Protein AF-A0A945C8P6-F1 (afdb_monomer_lite)

pLDDT: mean 88.47, std 10.08, range [57.41, 98.5]

Sequence (154 aa):
MFLTAHTSAALLIATKITNPFLGLVLGILSHFILDFIPHGEDGAIANKAKTHKSMLMSMFYLALVDILIASIFLFIFFWQYQPDHYLIFFVTVFGSWLPDLAWGSVEMFKLKTFNWVVILHHKIHDLLDITYSIKYGLILQAAFIALMLFLIWN

Foldseek 3Di:
DQLLLLLLVLQLVLLVDDDLVVLLVVSLVSLLVCLLPAQAPCPPLVVPDPDPVSSLVVVVVVNVVSVVVSVVVVVVCCVPVVDPDVSSSVSNSCSNCVLVVLLSCCSVVVPPVSVVSVVSSVCSNCVVVDHDHNVVSVVVSVVSSVVSVVSSVD

Radius of gyration: 15.73 Å; chains: 1; bounding box: 35×35×42 Å

Secondary structure (DSSP, 8-state):
--HHHHHHHHHHHHTT---HHHHHHHHHHHHHHHHTS--S-HHHHHTT-SSHHHHHHHHHHHHHHHHHHHHHHHHHHHHHH--S-HHHHHHHHHHHHHHHHHHHHHHHHT-GGGHHHHHHHHHHHTTS-----HHHHHHHHHHHHHHHHHHHH-

Structure (mmCIF, N/CA/C/O backbone):
data_AF-A0A945C8P6-F1
#
_entry.id   AF-A0A945C8P6-F1
#
loop_
_atom_site.group_PDB
_atom_site.id
_atom_site.type_symbol
_atom_site.label_atom_id
_atom_site.label_alt_id
_atom_site.label_comp_id
_atom_site.label_asym_id
_atom_site.label_entity_id
_atom_site.label_seq_id
_atom_site.pdbx_PDB_ins_code
_atom_site.Cartn_x
_atom_site.Cartn_y
_atom_site.Cartn_z
_atom_site.occupancy
_atom_site.B_iso_or_equiv
_atom_site.auth_seq_id
_atom_site.auth_comp_id
_atom_site.auth_asym_id
_atom_site.auth_atom_id
_atom_site.pdbx_PDB_model_num
ATOM 1 N N . MET A 1 1 ? -1.392 1.207 -8.216 1.00 61.00 1 MET A N 1
ATOM 2 C CA . MET A 1 1 ? -1.407 2.574 -7.635 1.00 61.00 1 MET A CA 1
ATOM 3 C C . MET A 1 1 ? -0.255 2.657 -6.636 1.00 61.00 1 MET A C 1
ATOM 5 O O . MET A 1 1 ? 0.340 1.638 -6.331 1.00 61.00 1 MET A O 1
ATOM 9 N N . PHE A 1 2 ? 0.075 3.832 -6.083 1.00 83.75 2 PHE A N 1
ATOM 10 C CA . PHE A 1 2 ? 1.058 3.894 -4.991 1.00 83.75 2 PHE A CA 1
ATOM 11 C C . PHE A 1 2 ? 0.545 3.193 -3.718 1.00 83.75 2 PHE A C 1
ATOM 13 O O . PHE A 1 2 ? -0.629 3.321 -3.342 1.00 83.75 2 PHE A O 1
ATOM 20 N N . LEU A 1 3 ? 1.448 2.523 -3.003 1.00 91.06 3 LEU A N 1
ATOM 21 C CA . LEU A 1 3 ? 1.259 1.833 -1.723 1.00 91.06 3 LEU A CA 1
ATOM 22 C C . LEU A 1 3 ? 0.557 2.705 -0.692 1.00 91.06 3 LEU A C 1
ATOM 24 O O . LEU A 1 3 ? -0.257 2.206 0.084 1.00 91.06 3 LEU A O 1
ATOM 28 N N . THR A 1 4 ? 0.820 4.011 -0.675 1.00 93.81 4 THR A N 1
ATOM 29 C CA . THR A 1 4 ? 0.161 4.930 0.263 1.00 93.81 4 THR A CA 1
ATOM 30 C C . THR A 1 4 ? -1.368 4.956 0.067 1.00 93.81 4 THR A C 1
ATOM 32 O O . THR A 1 4 ? -2.120 4.970 1.044 1.00 93.81 4 THR A O 1
ATOM 35 N N . ALA A 1 5 ? -1.858 4.876 -1.176 1.00 94.81 5 ALA A N 1
ATOM 36 C CA . ALA A 1 5 ? -3.293 4.796 -1.465 1.00 94.81 5 ALA A CA 1
ATOM 37 C C . ALA A 1 5 ? -3.876 3.410 -1.131 1.00 94.81 5 ALA A C 1
ATOM 39 O O . ALA A 1 5 ? -4.959 3.318 -0.555 1.00 94.81 5 ALA A O 1
ATOM 40 N N . HIS A 1 6 ? -3.140 2.330 -1.401 1.00 96.19 6 HIS A N 1
ATOM 41 C CA . HIS A 1 6 ? -3.537 0.984 -0.967 1.00 96.19 6 HIS A CA 1
ATOM 42 C C . HIS A 1 6 ? -3.585 0.860 0.564 1.00 96.19 6 HIS A C 1
ATOM 44 O O . HIS A 1 6 ? -4.445 0.172 1.118 1.00 96.19 6 HIS A O 1
ATOM 50 N N . THR A 1 7 ? -2.692 1.565 1.262 1.00 98.00 7 THR A N 1
ATOM 51 C CA . THR A 1 7 ? -2.663 1.639 2.726 1.00 98.00 7 THR A CA 1
ATOM 52 C C . THR A 1 7 ? -3.919 2.318 3.254 1.00 98.00 7 THR A C 1
ATOM 54 O O . THR A 1 7 ? -4.547 1.787 4.161 1.00 98.00 7 THR A O 1
ATOM 57 N N . SER A 1 8 ? -4.341 3.451 2.683 1.00 97.81 8 SER A N 1
ATOM 58 C CA . SER A 1 8 ? -5.528 4.168 3.171 1.00 97.81 8 SER A CA 1
ATOM 59 C C . SER A 1 8 ? -6.819 3.352 3.018 1.00 97.81 8 SER A C 1
ATOM 61 O O . SER A 1 8 ? -7.628 3.313 3.945 1.00 97.81 8 SER A O 1
ATOM 63 N N . ALA A 1 9 ? -6.980 2.620 1.912 1.00 98.00 9 ALA A N 1
ATOM 64 C CA . ALA A 1 9 ? -8.101 1.698 1.737 1.00 98.00 9 ALA A CA 1
ATOM 65 C C . ALA A 1 9 ? -8.044 0.511 2.710 1.00 98.00 9 ALA A C 1
ATOM 67 O O . ALA A 1 9 ? -9.059 0.149 3.305 1.00 98.00 9 ALA A O 1
ATOM 68 N N . ALA A 1 10 ? -6.861 -0.076 2.912 1.00 98.25 10 ALA A N 1
ATOM 69 C CA . ALA A 1 10 ? -6.662 -1.152 3.881 1.00 98.25 10 ALA A CA 1
ATOM 70 C C . ALA A 1 10 ? -6.984 -0.708 5.317 1.00 98.25 10 ALA A C 1
ATOM 72 O O . ALA A 1 10 ? -7.610 -1.459 6.063 1.00 98.25 10 ALA A O 1
ATOM 73 N N . 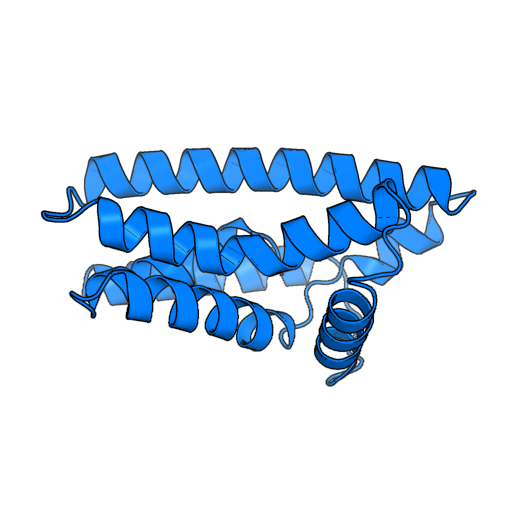LEU A 1 11 ? -6.624 0.521 5.693 1.00 98.44 11 LEU A N 1
ATOM 74 C CA . LEU A 1 11 ? -6.984 1.105 6.985 1.00 98.44 11 LEU A CA 1
ATOM 75 C C . LEU A 1 11 ? -8.502 1.235 7.140 1.00 98.44 11 LEU A C 1
ATOM 77 O O . LEU A 1 11 ? -9.037 0.811 8.163 1.00 98.44 11 LEU A O 1
ATOM 81 N N . LEU A 1 12 ? -9.207 1.741 6.120 1.00 98.44 12 LEU A N 1
ATOM 82 C CA . LEU A 1 12 ? -10.670 1.812 6.136 1.00 98.44 12 LEU A CA 1
ATOM 83 C C . LEU A 1 12 ? -11.288 0.420 6.307 1.00 98.44 12 LEU A C 1
ATOM 85 O O . LEU A 1 12 ? -12.144 0.244 7.170 1.00 98.44 12 LEU A O 1
ATOM 89 N N . ILE A 1 13 ? -10.833 -0.576 5.546 1.00 98.31 13 ILE A N 1
ATOM 90 C CA . ILE A 1 13 ? -11.298 -1.965 5.677 1.00 98.31 13 ILE A CA 1
ATOM 91 C C . ILE A 1 13 ? -11.078 -2.473 7.106 1.00 98.31 13 ILE A C 1
ATOM 93 O O . ILE A 1 13 ? -12.008 -3.005 7.710 1.00 98.31 13 ILE A O 1
ATOM 97 N N . ALA A 1 14 ? -9.883 -2.264 7.664 1.00 98.19 14 ALA A N 1
ATOM 98 C CA . ALA A 1 14 ? -9.530 -2.700 9.011 1.00 98.19 14 ALA A CA 1
ATOM 99 C C . ALA A 1 14 ? -10.433 -2.081 10.092 1.00 98.19 14 ALA A C 1
ATOM 101 O O . ALA A 1 14 ? -10.739 -2.753 11.072 1.00 98.19 14 ALA A O 1
ATOM 102 N N . THR A 1 15 ? -10.937 -0.854 9.894 1.00 97.56 15 THR A N 1
ATOM 103 C CA . THR A 1 15 ? -11.905 -0.234 10.825 1.00 97.56 15 THR A CA 1
ATOM 104 C C . THR A 1 15 ? -13.276 -0.913 10.854 1.00 97.56 15 THR A C 1
ATOM 106 O O . THR A 1 15 ? -14.059 -0.672 11.770 1.00 97.56 15 THR A O 1
ATOM 109 N N . LYS A 1 16 ? -13.605 -1.740 9.853 1.00 97.06 16 LYS A N 1
ATOM 110 C CA . LYS A 1 16 ? -14.941 -2.337 9.683 1.00 97.06 16 LYS A CA 1
ATOM 111 C C . LYS A 1 16 ? -14.969 -3.843 9.946 1.00 97.06 16 LYS A C 1
ATOM 113 O O . LYS A 1 16 ? -16.017 -4.466 9.790 1.00 97.06 16 LYS A O 1
ATOM 118 N N . ILE A 1 17 ? -13.843 -4.441 10.331 1.00 97.06 17 ILE A N 1
ATOM 119 C CA . ILE A 1 17 ? -13.719 -5.888 10.520 1.00 97.06 17 ILE A CA 1
ATOM 120 C C . ILE A 1 17 ? -13.008 -6.223 11.829 1.00 97.06 17 ILE A C 1
ATOM 122 O O . ILE A 1 17 ? -12.203 -5.456 12.343 1.00 97.06 17 ILE A O 1
ATOM 126 N N . THR A 1 18 ? -13.272 -7.424 12.337 1.00 95.69 18 THR A N 1
ATOM 127 C CA . THR A 1 18 ? -12.645 -7.950 13.561 1.00 95.69 18 THR A CA 1
ATOM 128 C C . THR A 1 18 ? -11.762 -9.174 13.307 1.00 95.69 18 THR A C 1
ATOM 130 O O . THR A 1 18 ? -10.999 -9.582 14.176 1.00 95.69 18 THR A O 1
ATOM 133 N N . ASN A 1 19 ? -11.847 -9.782 12.119 1.00 97.25 19 ASN A N 1
ATOM 134 C CA . ASN A 1 19 ? -11.117 -11.000 11.780 1.00 97.25 19 ASN A CA 1
ATOM 135 C C . ASN A 1 19 ? -9.835 -10.663 10.984 1.00 97.25 19 ASN A C 1
ATOM 137 O O . ASN A 1 19 ? -9.948 -10.205 9.844 1.00 97.25 19 ASN A O 1
ATOM 141 N N . PRO A 1 20 ? -8.623 -10.934 11.517 1.00 97.38 20 PRO A N 1
ATOM 142 C CA . PRO A 1 20 ? -7.368 -10.644 10.819 1.00 97.38 20 PRO A CA 1
ATOM 143 C C . PRO A 1 20 ? -7.204 -11.397 9.495 1.00 97.38 20 PRO A C 1
ATOM 145 O O . PRO A 1 20 ? -6.654 -10.848 8.546 1.00 97.38 20 PRO A O 1
ATOM 148 N N . PHE A 1 21 ? -7.689 -12.640 9.402 1.00 97.75 21 PHE A N 1
ATOM 149 C CA . PHE A 1 21 ? -7.618 -13.420 8.165 1.00 97.75 21 PHE A CA 1
ATOM 150 C C . PHE A 1 21 ? -8.500 -12.807 7.075 1.00 97.75 21 PHE A C 1
ATOM 152 O O . PHE A 1 21 ? -8.069 -12.673 5.932 1.00 97.75 21 PHE A O 1
ATOM 159 N N . LEU A 1 22 ? -9.707 -12.366 7.441 1.00 97.94 22 LEU A N 1
ATOM 160 C CA . LEU A 1 22 ? -10.557 -11.609 6.524 1.00 97.94 22 LEU A CA 1
ATOM 161 C C . LEU A 1 22 ? -9.873 -10.301 6.101 1.00 97.94 22 LEU A C 1
ATOM 163 O O . LEU A 1 22 ? -9.931 -9.942 4.930 1.00 97.94 22 LEU A O 1
ATOM 167 N N . GLY A 1 23 ? -9.177 -9.636 7.027 1.00 98.19 23 GLY A N 1
ATOM 168 C CA . GLY A 1 23 ? -8.379 -8.445 6.743 1.00 98.19 23 GLY A CA 1
ATOM 169 C C . GLY A 1 23 ? -7.285 -8.687 5.715 1.00 98.19 23 GLY A C 1
ATOM 170 O O . GLY A 1 23 ? -7.194 -7.947 4.742 1.00 98.19 23 GLY A O 1
ATOM 171 N N . LEU A 1 24 ? -6.520 -9.772 5.856 1.00 98.25 24 LEU A N 1
ATOM 172 C CA . LEU A 1 24 ? -5.509 -10.158 4.869 1.00 98.25 24 LEU A CA 1
ATOM 173 C C . LEU A 1 24 ? -6.119 -10.298 3.468 1.00 98.25 24 LEU A C 1
ATOM 175 O O . LEU A 1 24 ? -5.617 -9.720 2.507 1.00 98.25 24 LEU A O 1
ATOM 179 N N . VAL A 1 25 ? -7.215 -11.056 3.363 1.00 98.12 25 VAL A N 1
ATOM 180 C CA . VAL A 1 25 ? -7.882 -11.338 2.086 1.00 98.12 25 VAL A CA 1
ATOM 181 C C . VAL A 1 25 ? -8.444 -10.060 1.471 1.00 98.12 25 VAL A C 1
ATOM 183 O O . VAL A 1 25 ? -8.205 -9.792 0.296 1.00 98.12 25 VAL A O 1
ATOM 186 N N . LEU A 1 26 ? -9.158 -9.245 2.250 1.00 98.25 26 LEU A N 1
ATOM 187 C CA . LEU A 1 26 ? -9.728 -7.989 1.763 1.00 98.25 26 LEU A CA 1
ATOM 188 C C . LEU A 1 26 ? -8.650 -6.958 1.410 1.00 98.25 26 LEU A C 1
ATOM 190 O O . LEU A 1 26 ? -8.846 -6.196 0.469 1.00 98.25 26 LEU A O 1
ATOM 194 N N . GLY A 1 27 ? -7.511 -6.954 2.108 1.00 98.00 27 GLY A N 1
ATOM 195 C CA . GLY A 1 27 ? -6.345 -6.145 1.755 1.00 98.00 27 GLY A CA 1
ATOM 196 C C . GLY A 1 27 ? -5.780 -6.520 0.383 1.00 98.00 27 GLY A C 1
ATOM 197 O O . GLY A 1 27 ? -5.590 -5.650 -0.461 1.00 98.00 27 GLY A O 1
ATOM 198 N N . ILE A 1 28 ? -5.593 -7.816 0.119 1.00 96.88 28 ILE A N 1
ATOM 199 C CA . ILE A 1 28 ? -5.131 -8.304 -1.194 1.00 96.88 28 ILE A CA 1
ATOM 200 C C . ILE A 1 28 ? -6.137 -7.944 -2.295 1.00 96.88 28 ILE A C 1
ATOM 202 O O . ILE A 1 28 ? -5.755 -7.496 -3.373 1.00 96.88 28 ILE A O 1
ATOM 206 N N . LEU A 1 29 ? -7.433 -8.133 -2.042 1.00 96.06 29 LEU A N 1
ATOM 207 C CA . LEU A 1 29 ? -8.468 -7.816 -3.027 1.00 96.06 29 LEU A CA 1
ATOM 208 C C . LEU A 1 29 ? -8.558 -6.313 -3.303 1.00 96.06 29 LEU A C 1
ATOM 210 O O . LEU A 1 29 ? -8.713 -5.919 -4.457 1.00 96.06 29 LEU A O 1
ATOM 214 N N . SER A 1 30 ? -8.445 -5.472 -2.271 1.00 96.88 30 SER A N 1
ATOM 215 C CA . SER A 1 30 ? -8.492 -4.020 -2.445 1.00 96.88 30 SER A CA 1
ATOM 216 C C . SER A 1 30 ? -7.317 -3.511 -3.269 1.00 96.88 30 SER A C 1
ATOM 218 O O . SER A 1 30 ? -7.513 -2.607 -4.075 1.00 96.88 30 SER A O 1
ATOM 220 N N . HIS A 1 31 ? -6.137 -4.125 -3.147 1.00 94.75 31 HIS A N 1
ATOM 221 C CA . HIS A 1 31 ? -4.998 -3.817 -4.005 1.00 94.75 31 HIS A CA 1
ATOM 222 C C . HIS A 1 31 ? -5.367 -3.952 -5.488 1.00 94.75 31 HIS A C 1
ATOM 224 O O . HIS A 1 31 ? -5.330 -2.970 -6.223 1.00 94.75 31 HIS A O 1
ATOM 230 N N . PHE A 1 32 ? -5.836 -5.131 -5.899 1.00 91.50 32 PHE A N 1
ATOM 231 C CA . PHE A 1 32 ? -6.205 -5.398 -7.290 1.00 91.50 32 PHE A CA 1
ATOM 232 C C . PHE A 1 32 ? -7.349 -4.516 -7.801 1.00 91.50 32 PHE A C 1
ATOM 234 O O . PHE A 1 32 ? -7.341 -4.108 -8.957 1.00 91.50 32 PHE A O 1
ATOM 241 N N . ILE A 1 33 ? -8.329 -4.197 -6.949 1.00 91.69 33 ILE A N 1
ATOM 242 C CA . ILE A 1 33 ? -9.422 -3.285 -7.318 1.00 91.69 33 ILE A CA 1
ATOM 243 C C . ILE A 1 33 ? -8.888 -1.875 -7.583 1.00 91.69 33 ILE A C 1
ATOM 245 O O . ILE A 1 33 ? -9.325 -1.207 -8.517 1.00 91.69 33 ILE A O 1
ATOM 249 N N . LEU A 1 34 ? -7.967 -1.406 -6.748 1.00 91.25 34 LEU A N 1
ATOM 250 C CA . LEU A 1 34 ? -7.403 -0.068 -6.867 1.00 91.25 34 LEU A CA 1
ATOM 251 C C . LEU A 1 34 ? -6.398 0.027 -8.012 1.00 91.25 34 LEU A C 1
ATOM 253 O O . LEU A 1 34 ? -6.319 1.066 -8.654 1.00 91.25 34 LEU A O 1
ATOM 257 N N . ASP A 1 35 ? -5.710 -1.056 -8.346 1.00 88.25 35 ASP A N 1
ATOM 258 C CA . ASP A 1 35 ? -4.810 -1.104 -9.498 1.00 88.25 35 ASP A CA 1
ATOM 259 C C . ASP A 1 35 ? -5.501 -0.933 -10.848 1.00 88.25 35 ASP A C 1
ATOM 261 O O . ASP A 1 35 ? -4.855 -0.499 -11.799 1.00 88.25 35 ASP A O 1
ATOM 265 N N . PHE A 1 36 ? -6.817 -1.162 -10.928 1.00 85.44 36 PHE A N 1
ATOM 266 C CA . PHE A 1 36 ? -7.593 -0.774 -12.107 1.00 85.44 36 PHE A CA 1
ATOM 267 C C . PHE A 1 36 ? -7.574 0.735 -12.352 1.00 85.44 36 PHE A C 1
ATOM 269 O O . PHE A 1 36 ? -7.787 1.177 -13.477 1.00 85.44 36 PHE A O 1
ATOM 276 N N . ILE A 1 37 ? -7.378 1.544 -11.309 1.00 85.62 37 ILE A N 1
ATOM 277 C CA . ILE A 1 37 ? -7.347 2.994 -11.431 1.00 85.62 37 ILE A CA 1
ATOM 278 C C . ILE A 1 37 ? -5.983 3.371 -12.021 1.00 85.62 37 ILE A C 1
ATOM 280 O O . ILE A 1 37 ? -4.957 3.163 -11.364 1.00 85.62 37 ILE A O 1
ATOM 284 N N . PRO A 1 38 ? -5.932 3.971 -13.225 1.00 79.19 38 PRO A N 1
ATOM 285 C CA . PRO A 1 38 ? -4.661 4.327 -13.837 1.00 79.19 38 PRO A CA 1
ATOM 286 C C . PRO A 1 38 ? -3.928 5.320 -12.936 1.00 79.19 38 PRO A C 1
ATOM 288 O O . PRO A 1 38 ? -4.580 6.100 -12.245 1.00 79.19 38 PRO A O 1
ATOM 291 N N . HIS A 1 39 ? -2.597 5.302 -12.908 1.00 79.12 39 HIS A N 1
ATOM 292 C CA . HIS A 1 39 ? -1.804 6.142 -11.991 1.00 79.12 39 HIS A CA 1
ATOM 293 C C . HIS A 1 39 ? -0.535 6.744 -12.626 1.00 79.12 39 HIS A C 1
ATOM 295 O O . HIS A 1 39 ? 0.179 7.514 -11.986 1.00 79.12 39 HIS A O 1
ATOM 301 N N . GLY A 1 40 ? -0.334 6.533 -13.933 1.00 68.25 40 GLY A N 1
ATOM 302 C CA . GLY A 1 40 ? 0.554 7.349 -14.771 1.00 68.25 40 GLY A CA 1
ATOM 303 C C . GLY A 1 40 ? 2.052 7.033 -14.693 1.00 68.25 40 GLY A C 1
ATOM 304 O O . GLY A 1 40 ? 2.865 7.872 -15.091 1.00 68.25 40 GLY A O 1
ATOM 305 N N . GLU A 1 41 ? 2.427 5.858 -14.187 1.00 64.56 41 GLU A N 1
ATOM 306 C CA . GLU A 1 41 ? 3.826 5.484 -13.928 1.00 64.56 41 GLU A CA 1
ATOM 307 C C . GLU A 1 41 ? 4.540 4.899 -15.160 1.00 64.56 41 GLU A C 1
ATOM 309 O O . GLU A 1 41 ? 5.679 5.279 -15.458 1.00 64.56 41 GLU A O 1
ATOM 314 N N . ASP A 1 42 ? 3.849 4.083 -15.952 1.00 5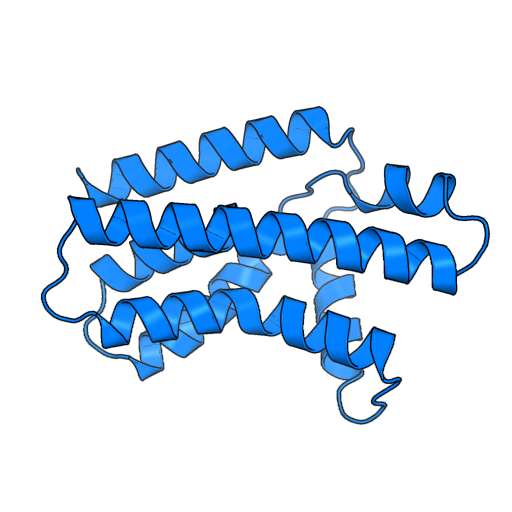9.41 42 ASP A N 1
ATOM 315 C CA . ASP A 1 42 ? 4.495 3.253 -16.976 1.00 59.41 42 ASP A CA 1
ATOM 316 C C . ASP A 1 42 ? 5.094 4.054 -18.131 1.00 59.41 42 ASP A C 1
ATOM 318 O O . ASP A 1 42 ? 6.235 3.833 -18.544 1.00 59.41 42 ASP A O 1
ATOM 322 N N . GLY A 1 43 ? 4.373 5.064 -18.618 1.00 57.41 43 GLY A N 1
ATOM 323 C CA . GLY A 1 43 ? 4.816 5.847 -19.770 1.00 57.41 43 GLY A CA 1
ATOM 324 C C . GLY A 1 43 ? 6.028 6.741 -19.484 1.00 57.41 43 GLY A C 1
ATOM 325 O O . GLY A 1 43 ? 6.810 7.031 -20.384 1.00 57.41 43 GLY A O 1
ATOM 326 N N . ALA A 1 44 ? 6.226 7.213 -18.253 1.00 58.81 44 ALA A N 1
ATOM 327 C CA . ALA A 1 44 ? 7.288 8.180 -17.955 1.00 58.81 44 ALA A CA 1
ATOM 328 C C . ALA A 1 44 ? 8.625 7.513 -17.591 1.00 58.81 44 ALA A C 1
ATOM 330 O O . ALA A 1 44 ? 9.689 8.054 -17.913 1.00 58.81 44 ALA A O 1
ATOM 331 N N . ILE A 1 45 ? 8.572 6.358 -16.921 1.00 62.19 45 ILE A N 1
ATOM 332 C CA . ILE A 1 45 ? 9.750 5.617 -16.455 1.00 62.19 45 ILE A CA 1
ATOM 333 C C . ILE A 1 45 ? 10.294 4.734 -17.583 1.00 62.19 45 ILE A C 1
ATOM 335 O O . ILE A 1 45 ? 11.497 4.779 -17.856 1.00 62.19 45 ILE A O 1
ATOM 339 N N . ALA A 1 46 ? 9.420 4.014 -18.299 1.00 60.62 46 ALA A N 1
ATOM 340 C CA . ALA A 1 46 ? 9.825 3.151 -19.408 1.00 60.62 46 ALA A CA 1
ATOM 341 C C . ALA A 1 46 ? 10.500 3.949 -20.537 1.00 60.62 46 ALA A C 1
ATOM 343 O O . ALA A 1 46 ? 11.549 3.550 -21.034 1.00 60.62 46 ALA A O 1
ATOM 344 N N . ASN A 1 47 ? 9.980 5.138 -20.864 1.00 63.38 47 ASN A N 1
ATOM 345 C CA . ASN A 1 47 ? 10.527 5.982 -21.933 1.00 63.38 47 ASN A CA 1
ATOM 346 C C . ASN A 1 47 ? 11.895 6.612 -21.609 1.00 63.38 47 ASN A C 1
ATOM 348 O O . ASN A 1 47 ? 12.597 7.058 -22.516 1.00 63.38 47 ASN A O 1
ATOM 352 N N . LYS A 1 48 ? 12.294 6.677 -20.330 1.00 67.62 48 LYS A N 1
ATOM 353 C CA . LYS A 1 48 ? 13.599 7.226 -19.909 1.00 67.62 48 LYS A CA 1
ATOM 354 C C . LYS A 1 48 ? 14.655 6.152 -19.655 1.00 67.62 48 LYS A C 1
ATOM 356 O O . LYS A 1 48 ? 15.848 6.467 -19.614 1.00 67.62 48 LYS A O 1
ATOM 361 N N . ALA A 1 49 ? 14.246 4.902 -19.462 1.00 74.94 49 ALA A N 1
ATOM 362 C CA . ALA A 1 49 ? 15.155 3.809 -19.165 1.00 74.94 49 ALA A CA 1
ATOM 363 C C . ALA A 1 49 ? 15.868 3.317 -20.434 1.00 74.94 49 ALA A C 1
ATOM 365 O O . ALA A 1 49 ? 15.248 2.977 -21.433 1.00 74.94 49 ALA A O 1
ATOM 366 N N . LYS A 1 50 ? 17.202 3.224 -20.383 1.00 77.06 50 LYS A N 1
ATOM 367 C CA . LYS A 1 50 ? 18.013 2.727 -21.513 1.00 77.06 50 LYS A CA 1
ATOM 368 C C . LYS A 1 50 ? 18.050 1.200 -21.601 1.00 77.06 50 LYS A C 1
ATOM 370 O O . LYS A 1 50 ? 18.415 0.643 -22.628 1.00 77.06 50 LYS A O 1
ATOM 375 N N . THR A 1 51 ? 17.747 0.522 -20.497 1.00 85.81 51 THR A N 1
ATOM 376 C CA . THR A 1 51 ? 17.771 -0.939 -20.364 1.00 85.81 51 THR A CA 1
ATOM 377 C C . THR A 1 51 ? 16.668 -1.405 -19.416 1.00 85.81 51 THR A C 1
ATOM 379 O O . THR A 1 51 ? 16.286 -0.673 -18.499 1.00 85.81 51 THR A O 1
ATOM 382 N N . HIS A 1 52 ? 16.241 -2.663 -19.554 1.00 81.62 52 HIS A N 1
ATOM 383 C CA . HIS A 1 52 ? 15.317 -3.301 -18.609 1.00 81.62 52 HIS A CA 1
ATOM 384 C C . HIS A 1 52 ? 15.831 -3.236 -17.162 1.00 81.62 52 HIS A C 1
ATOM 386 O O . HIS A 1 52 ? 15.092 -2.928 -16.236 1.00 81.62 52 HIS A O 1
ATOM 392 N N . LYS A 1 53 ? 17.141 -3.438 -16.961 1.00 83.81 53 LYS A N 1
ATOM 393 C CA . LYS A 1 53 ? 17.760 -3.341 -15.633 1.00 83.81 53 LYS A CA 1
ATOM 394 C C . LYS A 1 53 ? 17.658 -1.929 -15.050 1.00 83.81 53 LYS A C 1
ATOM 396 O O . LYS A 1 53 ? 17.351 -1.791 -13.873 1.00 83.81 53 LYS A O 1
ATOM 401 N N . SER A 1 54 ? 17.914 -0.886 -15.846 1.00 85.12 54 SER A N 1
ATOM 402 C CA . SER A 1 54 ? 17.762 0.499 -15.374 1.00 85.12 54 SER A CA 1
ATOM 403 C C . SER A 1 54 ? 16.308 0.847 -15.067 1.00 85.12 54 SER A C 1
ATOM 405 O O . SER A 1 54 ? 16.067 1.550 -14.096 1.00 85.12 54 SER A O 1
ATOM 407 N N . MET A 1 55 ? 15.360 0.318 -15.849 1.00 84.50 55 MET A N 1
ATOM 408 C CA . MET A 1 55 ? 13.927 0.486 -15.605 1.00 84.50 55 MET A CA 1
ATOM 409 C C . MET A 1 55 ? 13.537 -0.119 -14.255 1.00 84.50 55 MET A C 1
ATOM 411 O O . MET A 1 55 ? 13.039 0.598 -13.393 1.00 84.50 55 MET A O 1
ATOM 415 N N . LEU A 1 56 ? 13.877 -1.394 -14.031 1.00 83.38 56 LEU A N 1
ATOM 416 C CA . LEU A 1 56 ? 13.612 -2.089 -12.769 1.00 83.38 56 LEU A CA 1
ATOM 417 C C . LEU A 1 56 ? 14.250 -1.388 -11.567 1.00 83.38 56 LEU A C 1
ATOM 419 O O . LEU A 1 56 ? 13.623 -1.279 -10.521 1.00 83.38 56 LEU A O 1
ATOM 423 N N . MET A 1 57 ? 15.479 -0.880 -11.701 1.00 85.12 57 MET A N 1
ATOM 424 C CA . MET A 1 57 ? 16.127 -0.138 -10.614 1.00 85.12 57 MET A CA 1
ATOM 425 C C . MET A 1 57 ? 15.406 1.178 -10.314 1.00 85.12 57 MET A C 1
ATOM 427 O O . MET A 1 57 ? 15.216 1.509 -9.149 1.00 85.12 57 MET A O 1
ATOM 431 N N . SER A 1 58 ? 14.967 1.920 -11.335 1.00 85.12 58 SER A N 1
ATOM 432 C CA . SER A 1 58 ? 14.166 3.132 -11.135 1.00 85.12 58 SER A CA 1
ATOM 433 C C . SER A 1 58 ? 12.833 2.832 -10.451 1.00 85.12 58 SER A C 1
ATOM 435 O O . SER A 1 58 ? 12.482 3.538 -9.509 1.00 85.12 58 SER A O 1
ATOM 437 N N . MET A 1 59 ? 12.134 1.772 -10.869 1.00 83.12 59 MET A N 1
ATOM 438 C CA . MET A 1 59 ? 10.900 1.322 -10.216 1.00 83.12 59 MET A CA 1
ATOM 439 C C . MET A 1 59 ? 11.157 0.908 -8.766 1.00 83.12 59 MET A C 1
ATOM 441 O O . MET A 1 59 ? 10.429 1.324 -7.876 1.00 83.12 59 MET A O 1
ATOM 445 N N . PHE A 1 60 ? 12.246 0.182 -8.501 1.00 84.81 60 PH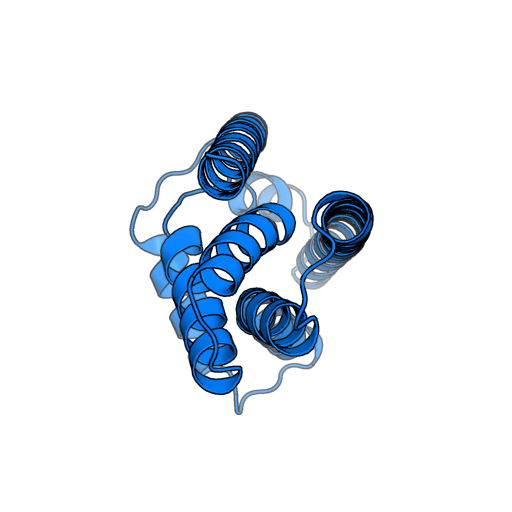E A N 1
ATOM 446 C CA . PHE A 1 60 ? 12.638 -0.203 -7.146 1.00 84.81 60 PHE A CA 1
ATOM 447 C C . PHE A 1 60 ? 12.893 1.009 -6.239 1.00 84.81 60 PHE A C 1
ATOM 449 O O . PHE A 1 60 ? 12.423 1.036 -5.104 1.00 84.81 60 PHE A O 1
ATOM 456 N N . TYR A 1 61 ? 13.605 2.033 -6.722 1.00 86.06 61 TYR A N 1
ATOM 457 C CA . TYR A 1 61 ? 13.827 3.254 -5.940 1.00 86.06 61 TYR A CA 1
ATOM 458 C C . TYR A 1 61 ? 12.526 4.008 -5.656 1.00 86.06 61 TYR A C 1
ATOM 460 O O . TYR A 1 61 ? 12.353 4.507 -4.546 1.00 86.06 61 TYR A O 1
ATOM 468 N N . LEU A 1 62 ? 11.615 4.082 -6.629 1.00 85.31 62 LEU A N 1
ATOM 469 C CA . LEU A 1 62 ? 10.303 4.702 -6.434 1.00 85.31 62 LEU A CA 1
ATOM 470 C C . LEU A 1 62 ? 9.463 3.920 -5.423 1.00 85.31 62 LEU A C 1
ATOM 472 O O . LEU A 1 62 ? 8.945 4.522 -4.486 1.00 85.31 62 LEU A O 1
ATOM 476 N N . ALA A 1 63 ? 9.424 2.593 -5.544 1.00 86.75 63 ALA A N 1
ATOM 477 C CA . ALA A 1 63 ? 8.751 1.717 -4.594 1.00 86.75 63 ALA A CA 1
ATOM 478 C C . ALA A 1 63 ? 9.325 1.873 -3.179 1.00 86.75 63 ALA A C 1
ATOM 480 O O . ALA A 1 63 ? 8.574 1.943 -2.215 1.00 86.75 63 ALA A O 1
ATOM 481 N N . LEU A 1 64 ? 10.648 2.003 -3.027 1.00 89.06 64 LEU A N 1
ATOM 482 C CA . LEU A 1 64 ? 11.270 2.219 -1.718 1.00 89.06 64 LEU A CA 1
ATOM 483 C C . LEU A 1 64 ? 10.845 3.552 -1.083 1.00 89.06 64 LEU A C 1
ATOM 485 O O . LEU A 1 64 ? 10.574 3.605 0.118 1.00 89.06 64 LEU A O 1
ATOM 489 N N . VAL A 1 65 ? 10.787 4.625 -1.878 1.00 90.50 65 VAL A N 1
ATOM 490 C CA . VAL A 1 65 ? 10.302 5.934 -1.417 1.00 90.50 65 VAL A CA 1
ATOM 491 C C . VAL A 1 65 ? 8.832 5.847 -1.011 1.00 90.50 65 VAL A C 1
ATOM 493 O O . VAL A 1 65 ? 8.462 6.363 0.041 1.00 90.50 65 VAL A O 1
ATOM 496 N N . ASP A 1 66 ? 8.005 5.167 -1.797 1.00 89.81 66 ASP A N 1
ATOM 497 C CA . ASP A 1 66 ? 6.583 5.015 -1.505 1.00 89.81 66 ASP A CA 1
ATOM 498 C C . ASP A 1 66 ? 6.326 4.120 -0.281 1.00 89.81 66 ASP A C 1
ATOM 500 O O . ASP A 1 66 ? 5.539 4.497 0.580 1.00 89.81 66 ASP A O 1
ATOM 504 N N . ILE A 1 67 ? 7.072 3.023 -0.090 1.00 93.12 67 ILE A N 1
ATOM 505 C CA . ILE A 1 67 ? 7.041 2.226 1.154 1.00 93.12 67 ILE A CA 1
ATOM 506 C C . ILE A 1 67 ? 7.359 3.108 2.364 1.00 93.12 67 ILE A C 1
ATOM 508 O O . ILE A 1 67 ? 6.700 2.997 3.401 1.00 93.12 67 ILE A O 1
ATOM 512 N N . LEU A 1 68 ? 8.363 3.986 2.262 1.00 95.31 68 LEU A N 1
ATOM 513 C CA . LEU A 1 68 ? 8.724 4.892 3.351 1.00 95.31 68 LEU A CA 1
ATOM 514 C C . LEU A 1 68 ? 7.586 5.876 3.655 1.00 95.31 68 LEU A C 1
ATOM 516 O O . LEU A 1 68 ? 7.225 6.043 4.820 1.00 95.31 68 LEU A O 1
ATOM 520 N N . ILE A 1 69 ? 6.997 6.491 2.627 1.00 95.38 69 ILE A N 1
ATOM 521 C CA . ILE A 1 69 ? 5.862 7.414 2.776 1.00 95.38 69 ILE A CA 1
ATOM 522 C C . ILE A 1 69 ? 4.655 6.686 3.376 1.00 95.38 69 ILE A C 1
ATOM 524 O O . ILE A 1 69 ? 4.082 7.170 4.352 1.00 95.38 69 ILE A O 1
ATOM 528 N N . ALA A 1 70 ? 4.312 5.505 2.864 1.00 96.06 70 ALA A N 1
ATOM 529 C CA . ALA A 1 70 ? 3.215 4.680 3.354 1.00 96.06 70 ALA A CA 1
ATOM 530 C C . ALA A 1 70 ? 3.433 4.247 4.814 1.00 96.06 70 ALA A C 1
ATOM 532 O O . ALA A 1 70 ? 2.495 4.254 5.608 1.00 96.06 70 ALA A O 1
ATOM 533 N N . SER A 1 71 ? 4.676 3.943 5.200 1.00 96.12 71 SER A N 1
ATOM 534 C CA . SER A 1 71 ? 5.041 3.595 6.579 1.00 96.12 71 SER A CA 1
ATOM 535 C C . SER A 1 71 ? 4.922 4.789 7.530 1.00 96.12 71 SER A C 1
ATOM 537 O O . SER A 1 71 ? 4.391 4.647 8.630 1.00 96.12 71 SER A O 1
ATOM 539 N N . ILE A 1 72 ? 5.373 5.977 7.110 1.00 97.56 72 ILE A N 1
ATOM 540 C CA . ILE A 1 72 ? 5.199 7.224 7.875 1.00 97.56 72 ILE A CA 1
ATOM 541 C C . ILE A 1 72 ? 3.709 7.543 8.024 1.00 97.56 72 ILE A C 1
ATOM 543 O O . ILE A 1 72 ? 3.251 7.861 9.120 1.00 97.56 72 ILE A O 1
ATOM 547 N N . PHE A 1 73 ? 2.942 7.416 6.943 1.00 97.44 73 PHE A N 1
ATOM 548 C CA . PHE A 1 73 ? 1.496 7.600 6.947 1.00 97.44 73 PHE A CA 1
ATOM 549 C C . PHE A 1 73 ? 0.798 6.633 7.913 1.00 97.44 73 PHE A C 1
ATOM 551 O O . PHE A 1 73 ? -0.001 7.069 8.739 1.00 97.44 73 PHE A O 1
ATOM 558 N N . LEU A 1 74 ? 1.150 5.345 7.876 1.00 97.50 74 LEU A N 1
ATOM 559 C CA . LEU A 1 74 ? 0.631 4.328 8.790 1.00 97.50 74 LEU A CA 1
ATOM 560 C C . LEU A 1 74 ? 0.965 4.648 10.254 1.00 97.50 74 LEU A C 1
ATOM 562 O O . LEU A 1 74 ? 0.110 4.523 11.130 1.00 97.50 74 LEU A O 1
ATOM 566 N N . PHE A 1 75 ? 2.192 5.095 10.521 1.00 97.75 75 PHE A N 1
ATOM 567 C CA . PHE A 1 75 ? 2.614 5.511 11.856 1.00 97.75 75 PHE A CA 1
ATOM 568 C C . PHE A 1 75 ? 1.788 6.699 12.373 1.00 97.75 75 PHE A C 1
ATOM 570 O O . PHE A 1 75 ? 1.264 6.642 13.486 1.00 97.75 75 PHE A O 1
ATOM 577 N N . ILE A 1 76 ? 1.617 7.745 11.556 1.00 98.00 76 ILE A N 1
ATOM 578 C CA . ILE A 1 76 ? 0.790 8.915 11.894 1.00 98.00 76 ILE A CA 1
ATOM 579 C C . ILE A 1 76 ? -0.664 8.494 12.133 1.00 98.00 76 ILE A C 1
ATOM 581 O O . ILE A 1 76 ? -1.285 8.945 13.095 1.00 98.00 76 ILE A O 1
ATOM 585 N N . PHE A 1 77 ? -1.198 7.600 11.298 1.00 97.94 77 PHE A N 1
ATOM 586 C CA . PHE A 1 77 ? -2.544 7.068 11.471 1.00 97.94 77 PHE A CA 1
ATOM 587 C C . PHE A 1 77 ? -2.702 6.382 12.830 1.00 97.94 77 PHE A C 1
ATOM 589 O O . PHE A 1 77 ? -3.636 6.694 13.562 1.00 97.94 77 PHE A O 1
ATOM 596 N N . PHE A 1 78 ? -1.785 5.490 13.212 1.00 97.81 78 PHE A N 1
ATOM 597 C CA . PHE A 1 78 ? -1.860 4.801 14.502 1.00 97.81 78 PHE A CA 1
ATOM 598 C C . PHE A 1 78 ? -1.687 5.722 15.700 1.00 97.81 78 PHE A C 1
ATOM 600 O O . PHE A 1 78 ? -2.332 5.494 16.725 1.00 97.81 78 PHE A O 1
ATOM 607 N N . TRP A 1 79 ? -0.861 6.759 15.569 1.00 97.56 79 TRP A N 1
ATOM 608 C CA . TRP A 1 79 ? -0.725 7.785 16.595 1.00 97.56 79 TRP A CA 1
ATOM 609 C C . TRP A 1 79 ? -2.058 8.496 16.868 1.00 97.56 79 TRP A C 1
ATOM 611 O O . TRP A 1 79 ? -2.396 8.736 18.025 1.00 97.56 79 TRP A O 1
ATOM 621 N N . GLN A 1 80 ? -2.827 8.788 15.815 1.00 97.31 80 GLN A N 1
ATOM 622 C CA . GLN A 1 80 ? -4.082 9.534 15.909 1.00 97.31 80 GLN A CA 1
ATOM 623 C C . GLN A 1 80 ? -5.310 8.659 16.203 1.00 97.31 80 GLN A C 1
ATOM 625 O O . GLN A 1 80 ? -6.180 9.068 16.966 1.00 97.31 80 GLN A O 1
ATOM 630 N N . TYR A 1 81 ? -5.421 7.495 15.560 1.00 97.06 81 TYR A N 1
ATOM 631 C CA . TYR A 1 81 ? -6.612 6.642 15.608 1.00 97.06 81 TYR A CA 1
ATOM 632 C C . TYR A 1 81 ? -6.631 5.709 16.824 1.00 97.06 81 TYR A C 1
ATOM 634 O O . TYR A 1 81 ? -7.706 5.400 17.319 1.00 97.06 81 TYR A O 1
ATOM 642 N N . GLN A 1 82 ? -5.456 5.274 17.304 1.00 96.81 82 GLN A N 1
ATOM 643 C CA . GLN A 1 82 ? -5.293 4.388 18.469 1.00 96.81 82 GLN A CA 1
ATOM 644 C C . GLN A 1 82 ? -6.238 3.163 18.470 1.00 96.81 82 GLN A C 1
ATOM 646 O O . GLN A 1 82 ? -7.097 3.043 19.340 1.00 96.81 82 GLN A O 1
ATOM 651 N N . PRO A 1 83 ? -6.108 2.243 17.493 1.00 95.19 83 PRO A N 1
ATOM 652 C CA . PRO A 1 83 ? -7.014 1.104 17.378 1.00 95.19 83 PRO A CA 1
ATOM 653 C C . PRO A 1 83 ? -6.858 0.116 18.542 1.00 95.19 83 PRO A C 1
ATOM 655 O O . PRO A 1 83 ? -5.740 -0.230 18.920 1.00 95.19 83 PRO A O 1
ATOM 658 N N . ASP A 1 84 ? -7.967 -0.462 19.006 1.00 94.00 84 ASP A N 1
ATOM 659 C CA . ASP A 1 84 ? -7.956 -1.510 20.042 1.00 94.00 84 ASP A CA 1
ATOM 660 C C . ASP A 1 84 ? -7.203 -2.782 19.599 1.00 94.00 84 ASP A C 1
ATOM 662 O O . ASP A 1 84 ? -6.624 -3.513 20.407 1.00 94.00 84 ASP A O 1
ATOM 666 N N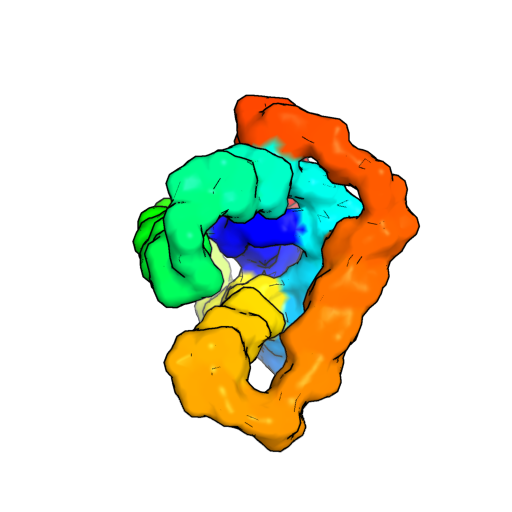 . HIS A 1 85 ? -7.197 -3.061 18.290 1.00 94.06 85 HIS A N 1
ATOM 667 C CA . HIS A 1 85 ? -6.668 -4.296 17.709 1.00 94.06 85 HIS A CA 1
ATOM 668 C C . HIS A 1 85 ? -5.700 -4.040 16.548 1.00 94.06 85 HIS A C 1
ATOM 670 O O . HIS A 1 85 ? -6.007 -4.300 15.383 1.00 94.06 85 HIS A O 1
ATOM 676 N N . TYR A 1 86 ? -4.480 -3.607 16.869 1.00 96.75 86 TYR A N 1
ATOM 677 C CA . TYR A 1 86 ? -3.411 -3.342 15.893 1.00 96.75 86 TYR A CA 1
ATOM 678 C C . TYR A 1 86 ? -3.149 -4.484 14.897 1.00 96.75 86 TYR A C 1
ATOM 680 O O . TYR A 1 86 ? -2.845 -4.223 13.735 1.00 96.75 86 TYR A O 1
ATOM 688 N N . LEU A 1 87 ? -3.286 -5.749 15.318 1.00 97.31 87 LEU A N 1
ATOM 689 C CA . LEU A 1 87 ? -3.009 -6.908 14.460 1.00 97.31 87 LEU A CA 1
ATOM 690 C C . LEU A 1 87 ? -3.852 -6.904 13.176 1.00 97.31 87 LEU A C 1
ATOM 692 O O . LEU A 1 87 ? -3.331 -7.202 12.105 1.00 97.31 87 LEU A O 1
ATOM 696 N N . ILE A 1 88 ? -5.137 -6.550 13.270 1.00 97.88 88 ILE A N 1
ATOM 697 C CA . ILE A 1 88 ? -6.045 -6.529 12.115 1.00 97.88 88 ILE A CA 1
ATOM 698 C C . ILE A 1 88 ? -5.575 -5.482 11.108 1.00 97.88 88 ILE A C 1
ATOM 700 O O . ILE A 1 88 ? -5.504 -5.765 9.914 1.00 97.88 88 ILE A O 1
ATOM 704 N N . PHE A 1 89 ? -5.192 -4.300 11.588 1.00 98.25 89 PHE A N 1
ATOM 705 C CA . PHE A 1 89 ? -4.691 -3.218 10.748 1.00 98.25 89 PHE A CA 1
ATOM 706 C C . PHE A 1 89 ? -3.392 -3.615 10.048 1.00 98.25 89 PHE A C 1
ATOM 708 O O . PHE A 1 89 ? -3.305 -3.502 8.828 1.00 98.25 89 PHE A O 1
ATOM 715 N N . PHE A 1 90 ? -2.417 -4.152 10.789 1.00 97.62 90 PHE A N 1
ATOM 716 C CA . PHE A 1 90 ? -1.147 -4.592 10.209 1.00 97.62 90 PHE A CA 1
ATOM 717 C C . PHE A 1 90 ? -1.332 -5.673 9.149 1.00 97.62 90 PHE A C 1
ATOM 719 O O . PHE A 1 90 ? -0.751 -5.571 8.075 1.00 97.62 90 PHE A O 1
ATOM 726 N N . VAL A 1 91 ? -2.152 -6.688 9.423 1.00 98.06 91 VAL A N 1
ATOM 727 C CA . VAL A 1 91 ? -2.382 -7.793 8.485 1.00 98.06 91 VAL A CA 1
ATOM 728 C C . VAL A 1 91 ? -3.147 -7.324 7.242 1.00 98.06 91 VAL A C 1
ATOM 730 O O . VAL A 1 91 ? -2.833 -7.763 6.138 1.00 98.06 91 VAL A O 1
ATOM 733 N N . THR A 1 92 ? -4.098 -6.399 7.392 1.00 98.50 92 THR A N 1
ATOM 734 C CA . THR A 1 92 ? -4.856 -5.837 6.259 1.00 98.50 92 THR A CA 1
ATOM 735 C C . THR A 1 92 ? -3.966 -4.970 5.367 1.00 98.50 92 THR A C 1
ATOM 737 O O . THR A 1 92 ? -3.987 -5.128 4.149 1.00 98.50 92 THR A O 1
ATOM 740 N N . VAL A 1 93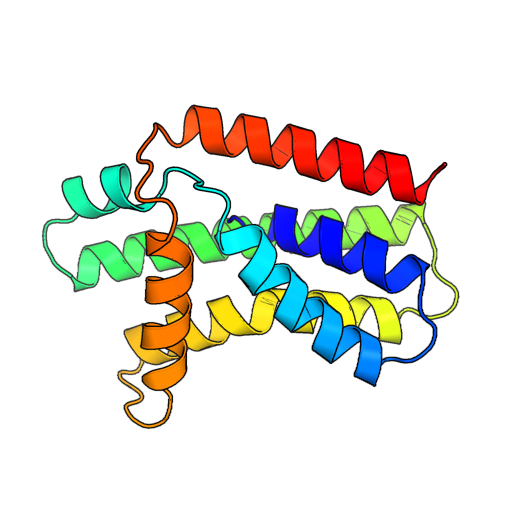 ? -3.139 -4.097 5.958 1.00 98.25 93 VAL A N 1
ATOM 741 C CA . VAL A 1 93 ? -2.165 -3.270 5.219 1.00 98.25 93 VAL A CA 1
ATOM 742 C C . VAL A 1 93 ? -1.098 -4.139 4.562 1.00 98.25 93 VAL A C 1
ATOM 744 O O . VAL A 1 93 ? -0.797 -3.971 3.387 1.00 98.25 93 VAL A O 1
ATOM 747 N N . PHE A 1 94 ? -0.568 -5.128 5.281 1.00 97.44 94 PHE A N 1
ATOM 748 C CA . PHE A 1 94 ? 0.377 -6.078 4.704 1.00 97.44 94 PHE A CA 1
ATOM 749 C C . PHE A 1 94 ? -0.233 -6.825 3.513 1.00 97.44 94 PHE A C 1
ATOM 751 O O . PHE A 1 94 ? 0.420 -6.977 2.483 1.00 97.44 94 PHE A O 1
ATOM 758 N N . GLY A 1 95 ? -1.500 -7.238 3.620 1.00 97.38 95 GLY A N 1
ATOM 759 C CA . GLY A 1 95 ? -2.243 -7.846 2.521 1.00 97.38 95 GLY A CA 1
ATOM 760 C C . GLY A 1 95 ? -2.336 -6.947 1.292 1.00 97.38 95 GLY A C 1
ATOM 761 O O . GLY A 1 95 ? -2.163 -7.441 0.183 1.00 97.38 95 GLY A O 1
ATOM 762 N N . SER A 1 96 ? -2.547 -5.640 1.466 1.00 97.12 96 SER A N 1
ATOM 763 C CA . SER A 1 96 ? -2.619 -4.710 0.332 1.00 97.12 96 SER A CA 1
ATOM 764 C C . SER A 1 96 ? -1.266 -4.378 -0.297 1.00 97.12 96 SER A C 1
ATOM 766 O O . SER A 1 96 ? -1.229 -3.949 -1.444 1.00 97.12 96 SER A O 1
ATOM 768 N N . TRP A 1 97 ? -0.155 -4.601 0.408 1.00 95.69 97 TRP A N 1
ATOM 769 C CA . TRP A 1 97 ? 1.202 -4.431 -0.135 1.00 95.69 97 TRP A CA 1
ATOM 770 C C . TRP A 1 97 ? 1.740 -5.706 -0.789 1.00 95.69 97 TRP A C 1
ATOM 772 O O . TRP A 1 97 ? 2.654 -5.661 -1.612 1.00 95.69 97 TRP A O 1
ATOM 782 N N . LEU A 1 98 ? 1.206 -6.864 -0.395 1.00 93.44 98 LEU A N 1
ATOM 783 C CA . LEU A 1 98 ? 1.724 -8.168 -0.792 1.00 93.44 98 LEU A CA 1
ATOM 784 C C . LEU A 1 98 ? 1.810 -8.366 -2.318 1.00 93.44 98 LEU A C 1
ATOM 786 O O . LEU A 1 98 ? 2.822 -8.922 -2.751 1.00 93.44 98 LEU A O 1
ATOM 790 N N . PRO A 1 99 ? 0.831 -7.939 -3.143 1.00 91.69 99 PRO A N 1
ATOM 791 C CA . PRO A 1 99 ? 0.921 -8.125 -4.590 1.00 91.69 99 PRO A CA 1
ATOM 792 C C . PRO A 1 99 ? 2.100 -7.376 -5.232 1.00 91.69 99 PRO A C 1
ATOM 794 O O . PRO A 1 99 ? 2.838 -7.998 -5.995 1.00 91.69 99 PRO A O 1
ATOM 797 N N . ASP A 1 100 ? 2.355 -6.118 -4.856 1.00 89.56 100 ASP A N 1
ATOM 798 C CA . ASP A 1 100 ? 3.507 -5.342 -5.351 1.00 89.56 100 ASP A CA 1
ATOM 799 C C . ASP A 1 100 ? 4.836 -5.952 -4.913 1.00 89.56 100 ASP A C 1
ATOM 801 O O . ASP A 1 100 ? 5.770 -6.104 -5.705 1.00 89.56 100 ASP A O 1
ATOM 805 N N . LEU A 1 101 ? 4.923 -6.359 -3.643 1.00 89.38 101 LEU A N 1
ATOM 806 C CA . LEU A 1 101 ? 6.110 -7.027 -3.114 1.00 89.38 101 LEU A CA 1
ATOM 807 C C . LEU A 1 101 ? 6.374 -8.345 -3.850 1.00 89.38 101 LEU A C 1
ATOM 809 O O . LEU A 1 101 ? 7.528 -8.671 -4.144 1.00 89.38 101 LEU A O 1
ATOM 813 N N . ALA A 1 102 ? 5.319 -9.097 -4.168 1.00 89.50 102 ALA A N 1
ATOM 814 C CA . ALA A 1 102 ? 5.413 -10.332 -4.931 1.00 89.50 102 ALA A CA 1
ATOM 815 C C . ALA A 1 102 ? 5.853 -10.062 -6.377 1.00 89.50 102 ALA A C 1
ATOM 817 O O . ALA A 1 102 ? 6.794 -10.706 -6.842 1.00 89.50 102 ALA A O 1
ATOM 818 N N . TRP A 1 103 ? 5.240 -9.092 -7.061 1.00 87.56 103 TRP A N 1
ATOM 819 C CA . TRP A 1 103 ? 5.612 -8.685 -8.418 1.00 87.56 103 TRP A CA 1
ATOM 820 C C . TRP A 1 103 ? 7.082 -8.250 -8.488 1.00 87.56 103 TRP A C 1
ATOM 822 O O . TRP A 1 103 ? 7.864 -8.826 -9.248 1.00 87.56 103 TRP A O 1
ATOM 832 N N . GLY A 1 104 ? 7.498 -7.330 -7.612 1.00 85.62 104 GLY A N 1
ATOM 833 C CA . GLY A 1 104 ? 8.871 -6.827 -7.562 1.00 85.62 104 GLY A CA 1
ATOM 834 C C . GLY A 1 104 ? 9.886 -7.931 -7.261 1.00 85.62 104 GLY A C 1
ATOM 835 O O . GLY A 1 104 ? 10.947 -7.995 -7.884 1.00 85.62 104 GLY A O 1
ATOM 836 N N . SER A 1 105 ? 9.544 -8.865 -6.370 1.00 86.44 105 SER A N 1
ATOM 837 C CA . SER A 1 105 ? 10.387 -10.029 -6.074 1.00 86.44 105 SER A CA 1
ATOM 838 C C . SER A 1 105 ? 10.543 -10.955 -7.284 1.00 86.44 105 SER A C 1
ATOM 840 O O . SER A 1 105 ? 11.644 -11.438 -7.559 1.00 86.44 105 SER A O 1
ATOM 842 N N . VAL A 1 106 ? 9.467 -11.208 -8.033 1.00 87.81 106 VAL A N 1
ATOM 843 C CA . VAL A 1 106 ? 9.521 -12.043 -9.241 1.00 87.81 106 VAL A CA 1
ATOM 844 C C . VAL A 1 106 ? 10.393 -11.403 -10.310 1.00 87.81 106 VAL A C 1
ATOM 846 O O . VAL A 1 106 ? 11.254 -12.094 -10.858 1.00 87.81 106 VAL A O 1
ATOM 849 N N . GLU A 1 107 ? 10.232 -10.107 -10.562 1.00 84.69 107 GLU A N 1
ATOM 850 C CA . GLU A 1 107 ? 11.014 -9.378 -11.563 1.00 84.69 107 GLU A CA 1
ATOM 851 C C . GLU A 1 107 ? 12.499 -9.260 -11.180 1.00 84.69 107 GLU A C 1
ATOM 853 O O . GLU A 1 107 ? 13.388 -9.505 -12.002 1.00 84.69 107 GLU A O 1
ATOM 858 N N . MET A 1 108 ? 12.808 -8.965 -9.911 1.00 84.44 108 MET A N 1
ATOM 859 C CA . MET A 1 108 ? 14.193 -8.823 -9.446 1.00 84.44 108 MET A CA 1
ATOM 860 C C . MET A 1 108 ? 14.945 -10.157 -9.390 1.00 84.44 108 MET A C 1
ATOM 862 O O . MET A 1 108 ? 16.103 -10.232 -9.812 1.00 84.44 108 MET A O 1
ATOM 866 N N . PHE A 1 109 ? 14.309 -11.212 -8.872 1.00 85.75 109 PHE A N 1
ATOM 867 C CA . PHE A 1 109 ? 14.951 -12.511 -8.638 1.00 85.75 109 PHE A CA 1
ATOM 868 C C . PHE A 1 109 ? 14.652 -13.550 -9.727 1.00 85.75 109 PHE A C 1
ATOM 870 O O . PHE A 1 109 ? 15.175 -14.664 -9.673 1.00 85.75 109 PHE A O 1
ATOM 877 N N . LYS A 1 110 ? 13.846 -13.202 -10.739 1.00 83.94 110 LYS A N 1
ATOM 878 C CA . LYS A 1 110 ? 13.442 -14.078 -11.855 1.00 83.94 110 LYS A CA 1
ATOM 879 C C . LYS A 1 110 ? 12.767 -15.377 -11.391 1.00 83.94 110 LYS A C 1
ATOM 881 O O . LYS A 1 110 ? 13.018 -16.457 -11.937 1.00 83.94 110 LYS A O 1
ATOM 886 N N . LEU A 1 111 ? 11.907 -15.286 -10.375 1.00 82.94 111 LEU A N 1
ATOM 887 C CA . LEU A 1 111 ? 11.239 -16.439 -9.757 1.00 82.94 111 LEU A CA 1
ATOM 888 C C . LEU A 1 111 ? 10.082 -16.950 -10.626 1.00 82.94 111 LEU A C 1
ATOM 890 O O . LEU A 1 111 ? 8.933 -16.538 -10.480 1.00 82.94 111 LEU A O 1
ATOM 894 N N . LYS A 1 112 ? 10.370 -17.910 -11.510 1.00 78.81 112 LYS A N 1
ATOM 895 C CA . LYS A 1 112 ? 9.392 -18.453 -12.474 1.00 78.81 112 LYS A CA 1
ATOM 896 C C . LYS A 1 112 ? 8.130 -19.052 -11.836 1.00 78.81 112 LYS A C 1
ATOM 898 O O . LYS A 1 112 ? 7.075 -19.035 -12.462 1.00 78.81 112 LYS A O 1
ATOM 903 N N . THR A 1 113 ? 8.217 -19.558 -10.606 1.00 77.00 113 THR A N 1
ATOM 904 C CA . THR A 1 113 ? 7.096 -20.201 -9.896 1.00 77.00 113 THR A CA 1
ATOM 905 C C . THR A 1 113 ? 5.929 -19.245 -9.621 1.00 77.00 113 THR A C 1
ATOM 907 O O . THR A 1 113 ? 4.782 -19.679 -9.562 1.00 77.00 113 THR A O 1
ATOM 910 N N . PHE A 1 114 ? 6.193 -17.942 -9.511 1.00 78.38 114 PHE A N 1
ATOM 911 C CA . PHE A 1 114 ? 5.183 -16.928 -9.187 1.00 78.38 114 PHE A CA 1
ATOM 912 C C . PHE A 1 114 ? 4.836 -16.028 -10.378 1.00 78.38 114 PHE A C 1
ATOM 914 O O . PHE A 1 114 ? 4.213 -14.984 -10.214 1.00 78.38 114 PHE A O 1
ATOM 921 N N . ASN A 1 115 ? 5.183 -16.447 -11.599 1.00 80.19 115 ASN A N 1
ATOM 922 C CA . ASN A 1 115 ? 4.944 -15.653 -12.805 1.00 80.19 115 ASN A CA 1
ATOM 923 C C . ASN A 1 115 ? 3.448 -15.389 -13.069 1.00 80.19 115 ASN A C 1
ATOM 925 O O . ASN A 1 115 ? 3.084 -14.427 -13.735 1.00 80.19 115 ASN A O 1
ATOM 929 N N . TRP A 1 116 ? 2.562 -16.223 -12.518 1.00 82.62 116 TRP A N 1
ATOM 930 C CA . TRP A 1 116 ? 1.118 -16.003 -12.588 1.00 82.62 116 TRP A CA 1
ATOM 931 C C . TRP A 1 116 ? 0.680 -14.715 -11.871 1.00 82.62 116 TRP A C 1
ATOM 933 O O . TRP A 1 116 ? -0.268 -14.085 -12.331 1.00 82.62 116 TRP A O 1
ATOM 943 N N . VAL A 1 117 ? 1.376 -14.297 -10.802 1.00 79.81 117 VAL A N 1
ATOM 944 C CA . VAL A 1 117 ? 1.104 -13.036 -10.086 1.00 79.81 117 VAL A CA 1
ATOM 945 C C . VAL A 1 117 ? 1.394 -11.855 -11.000 1.00 79.81 117 VAL A C 1
ATOM 947 O O . VAL A 1 117 ? 0.575 -10.953 -11.114 1.00 79.81 117 VAL A O 1
ATOM 950 N N . VAL A 1 118 ? 2.519 -11.910 -11.717 1.00 80.31 118 VAL A N 1
ATOM 951 C CA . VAL A 1 118 ? 2.917 -10.885 -12.689 1.00 80.31 118 VAL A CA 1
ATOM 952 C C . VAL A 1 118 ? 1.911 -10.795 -13.834 1.00 80.31 118 VAL A C 1
ATOM 954 O O . VAL A 1 118 ? 1.493 -9.705 -14.211 1.00 80.31 118 VAL A O 1
ATOM 957 N N . ILE A 1 119 ? 1.460 -11.940 -14.355 1.00 81.56 119 ILE A N 1
ATOM 958 C CA . ILE A 1 119 ? 0.432 -11.983 -15.405 1.00 81.56 119 ILE A CA 1
ATOM 959 C C . ILE A 1 119 ? -0.893 -11.396 -14.904 1.00 81.56 119 ILE A C 1
ATOM 961 O O . ILE A 1 119 ? -1.551 -10.671 -15.645 1.00 81.56 119 ILE A O 1
ATOM 965 N N . LEU A 1 120 ? -1.308 -11.725 -13.678 1.00 83.38 120 LEU A N 1
ATOM 966 C CA . LEU A 1 120 ? -2.537 -11.201 -13.088 1.00 83.38 120 LEU A CA 1
ATOM 967 C C . LEU A 1 120 ? -2.453 -9.684 -12.883 1.00 83.38 120 LEU A C 1
ATOM 969 O O . LEU A 1 120 ? -3.370 -8.978 -13.290 1.00 83.38 120 LEU A O 1
ATOM 973 N N . HIS A 1 121 ? -1.353 -9.203 -12.302 1.00 79.62 121 HIS A N 1
ATOM 974 C CA . HIS A 1 121 ? -1.116 -7.788 -12.030 1.00 79.62 121 HIS A CA 1
ATOM 975 C C . HIS A 1 121 ? -1.136 -6.959 -13.323 1.00 79.62 121 HIS A C 1
ATOM 977 O O . HIS A 1 121 ? -1.933 -6.032 -13.428 1.00 79.62 121 HIS A O 1
ATOM 983 N N . HIS A 1 122 ? -0.395 -7.366 -14.364 1.00 79.38 122 HIS A N 1
ATOM 984 C CA . HIS A 1 122 ? -0.432 -6.667 -15.656 1.00 79.38 122 HIS A CA 1
ATOM 985 C C . HIS A 1 122 ? -1.818 -6.707 -16.315 1.00 79.38 122 HIS A C 1
ATOM 987 O O . HIS A 1 122 ? -2.298 -5.687 -16.788 1.00 79.38 122 HIS A O 1
ATOM 993 N N . LYS A 1 123 ? -2.523 -7.850 -16.297 1.00 81.94 123 LYS A N 1
ATOM 994 C CA . LYS A 1 123 ? -3.887 -7.932 -16.861 1.00 81.94 123 LYS A CA 1
ATOM 995 C C . LYS A 1 123 ? -4.872 -6.973 -16.198 1.00 81.94 123 LYS A C 1
ATOM 997 O O . LYS A 1 123 ? -5.806 -6.519 -16.850 1.00 81.94 123 LYS A O 1
ATOM 1002 N N . ILE A 1 124 ? -4.713 -6.755 -14.898 1.00 79.69 124 ILE A N 1
ATOM 1003 C CA . ILE A 1 124 ? -5.545 -5.843 -14.116 1.00 79.69 124 ILE A CA 1
ATOM 1004 C C . ILE A 1 124 ? -5.188 -4.403 -14.467 1.00 79.69 124 ILE A C 1
ATOM 1006 O O . ILE A 1 124 ? -6.077 -3.624 -14.801 1.00 79.69 124 ILE A O 1
ATOM 1010 N N . HIS A 1 125 ? -3.897 -4.085 -14.471 1.00 75.00 125 HIS A N 1
ATOM 1011 C CA . HIS A 1 125 ? -3.394 -2.765 -14.818 1.00 75.00 125 HIS A CA 1
ATOM 1012 C C . HIS A 1 125 ? -3.810 -2.329 -16.239 1.00 75.00 125 HIS A C 1
ATOM 1014 O O . HIS A 1 125 ? -4.271 -1.207 -16.452 1.00 75.00 125 HIS A O 1
ATOM 1020 N N . ASP A 1 126 ? -3.755 -3.251 -17.201 1.00 76.75 126 ASP A N 1
ATOM 1021 C CA . ASP A 1 126 ? -4.041 -2.988 -18.615 1.00 76.75 126 ASP A CA 1
ATOM 1022 C C . ASP A 1 126 ? -5.545 -3.010 -18.953 1.00 76.75 126 ASP A C 1
ATOM 1024 O O . ASP A 1 126 ? -5.924 -2.856 -20.114 1.00 76.75 126 ASP A O 1
ATOM 1028 N N . LEU A 1 127 ? -6.435 -3.201 -17.969 1.00 79.19 127 LEU A N 1
ATOM 1029 C CA . LEU A 1 127 ? -7.872 -3.361 -18.227 1.00 79.19 127 LEU A CA 1
ATOM 1030 C C . LEU A 1 127 ? -8.522 -2.089 -18.794 1.00 79.19 127 LEU A C 1
ATOM 1032 O O . LEU A 1 127 ? -9.442 -2.183 -19.607 1.00 79.19 127 LEU A O 1
ATOM 1036 N N . LEU A 1 128 ? -8.084 -0.910 -18.342 1.00 74.88 128 LEU A N 1
ATOM 1037 C CA . LEU A 1 128 ? -8.642 0.370 -18.790 1.00 74.88 128 LEU A CA 1
ATOM 1038 C C . LEU A 1 128 ? -7.850 1.010 -19.939 1.00 74.88 128 LEU A C 1
ATOM 1040 O O . LEU A 1 128 ? -8.424 1.829 -20.650 1.00 74.88 128 LEU A O 1
ATOM 1044 N N . ASP A 1 129 ? -6.577 0.648 -20.132 1.00 70.69 129 ASP A N 1
ATOM 1045 C CA . ASP A 1 129 ? -5.682 1.185 -21.179 1.00 70.69 129 ASP A CA 1
ATOM 1046 C C . ASP A 1 129 ? -5.682 2.731 -21.275 1.00 70.69 129 ASP A C 1
ATOM 1048 O O . ASP A 1 129 ? -5.664 3.336 -22.349 1.00 70.69 129 ASP A O 1
ATOM 1052 N N . ILE A 1 130 ? -5.748 3.412 -20.122 1.00 74.19 130 ILE A N 1
ATOM 1053 C CA . ILE A 1 130 ? -5.726 4.880 -20.047 1.00 74.19 130 ILE A CA 1
ATOM 1054 C C . ILE A 1 130 ? -4.354 5.335 -19.566 1.00 74.19 130 ILE A C 1
ATOM 1056 O O . ILE A 1 130 ? -3.998 5.173 -18.399 1.00 74.19 130 ILE A O 1
ATOM 1060 N N . THR A 1 131 ? -3.612 6.014 -20.436 1.00 71.56 131 THR A N 1
ATOM 1061 C CA . THR A 1 131 ? -2.335 6.633 -20.070 1.00 71.56 131 THR A CA 1
ATOM 1062 C C . THR A 1 131 ? -2.500 8.126 -19.822 1.00 71.56 131 THR A C 1
ATOM 1064 O O . THR A 1 131 ? -2.962 8.863 -20.695 1.00 71.56 131 THR A O 1
ATOM 1067 N N . TYR A 1 132 ? -2.061 8.606 -18.662 1.00 77.06 132 TYR A N 1
ATOM 1068 C CA . TYR A 1 132 ? -1.980 10.034 -18.372 1.00 77.06 132 TYR A CA 1
ATOM 1069 C C . TYR A 1 132 ? -0.730 10.360 -17.544 1.00 77.06 132 TYR A C 1
ATOM 1071 O O . TYR A 1 132 ? -0.039 9.478 -17.043 1.00 77.06 132 TYR A O 1
ATOM 1079 N N . SER A 1 133 ? -0.417 11.649 -17.395 1.00 82.38 133 SER A N 1
ATOM 1080 C CA . SER A 1 133 ? 0.761 12.097 -16.639 1.00 82.38 133 SER A CA 1
ATOM 1081 C C . SER A 1 133 ? 0.656 11.787 -15.143 1.00 82.38 133 SER A C 1
ATOM 1083 O O . SER A 1 133 ? -0.356 12.110 -14.525 1.00 82.38 133 SER A O 1
ATOM 1085 N N . ILE A 1 134 ? 1.746 11.305 -14.536 1.00 80.88 134 ILE A N 1
ATOM 1086 C CA . ILE A 1 134 ? 1.881 11.028 -13.092 1.00 80.88 134 ILE A CA 1
ATOM 1087 C C . ILE A 1 134 ? 1.336 12.141 -12.177 1.00 80.88 134 ILE A C 1
ATOM 1089 O O . ILE A 1 134 ? 0.842 11.869 -11.089 1.00 80.88 134 ILE A O 1
ATOM 1093 N N . LYS A 1 135 ? 1.351 13.407 -12.626 1.00 84.69 135 LYS A N 1
ATOM 1094 C CA . LYS A 1 135 ? 0.778 14.542 -11.881 1.00 84.69 135 LYS A CA 1
ATOM 1095 C C . LYS A 1 135 ? -0.712 14.354 -11.582 1.00 84.69 135 LYS A C 1
ATOM 1097 O O . LYS A 1 135 ? -1.147 14.651 -10.476 1.00 84.69 135 LYS A O 1
ATOM 1102 N N . TYR A 1 136 ? -1.482 13.869 -12.554 1.00 85.88 136 TYR A N 1
ATOM 1103 C CA . TYR A 1 136 ? -2.905 13.585 -12.365 1.00 85.88 136 TYR A CA 1
ATOM 1104 C C . TYR A 1 136 ? -3.109 12.364 -11.464 1.00 85.88 136 TYR A C 1
ATOM 1106 O O . TYR A 1 136 ? -4.040 12.355 -10.665 1.00 85.88 136 TYR A O 1
ATOM 1114 N N . GLY A 1 137 ? -2.190 11.395 -11.527 1.00 85.19 137 GLY A N 1
ATOM 1115 C CA . GLY A 1 137 ? -2.210 10.197 -10.683 1.00 85.19 137 GLY A CA 1
ATOM 1116 C C . GLY A 1 137 ? -2.036 10.560 -9.218 1.00 85.19 137 GLY A C 1
ATOM 1117 O O . GLY A 1 137 ? -2.853 10.173 -8.389 1.00 85.19 137 GLY A O 1
ATOM 1118 N N . LEU A 1 138 ? -1.058 11.421 -8.925 1.00 86.12 138 LEU A N 1
ATOM 1119 C CA . LEU A 1 138 ? -0.825 11.962 -7.586 1.00 86.12 138 LEU A CA 1
ATOM 1120 C C . LEU A 1 138 ? -2.037 12.731 -7.043 1.00 86.12 138 LEU A C 1
ATOM 1122 O O . LEU A 1 138 ? -2.383 12.579 -5.874 1.00 86.12 138 LEU A O 1
ATOM 1126 N N . ILE A 1 139 ? -2.707 13.537 -7.876 1.00 90.12 139 ILE A N 1
ATOM 1127 C CA . ILE A 1 139 ? -3.923 14.261 -7.467 1.00 90.12 139 ILE A CA 1
ATOM 1128 C C . ILE A 1 139 ? -5.048 13.277 -7.134 1.00 90.12 139 ILE A C 1
ATOM 1130 O O . ILE A 1 139 ? -5.691 13.411 -6.092 1.00 90.12 139 ILE A O 1
ATOM 1134 N N . LEU A 1 140 ? -5.278 12.283 -7.994 1.00 89.75 140 LEU A N 1
ATOM 1135 C CA . LEU A 1 140 ? -6.323 11.283 -7.794 1.00 89.75 140 LEU A CA 1
ATOM 1136 C C . LEU A 1 140 ? -6.065 10.445 -6.537 1.00 89.75 140 LEU A C 1
ATOM 1138 O O . LEU A 1 140 ? -6.980 10.219 -5.752 1.00 89.75 140 LEU A O 1
ATOM 1142 N N . GLN A 1 141 ? -4.817 10.046 -6.304 1.00 89.00 141 GLN A N 1
ATOM 1143 C CA . GLN A 1 141 ? -4.412 9.320 -5.103 1.00 89.00 141 GLN A CA 1
ATOM 1144 C C . GLN A 1 141 ? -4.574 10.172 -3.844 1.00 89.00 141 GLN A C 1
ATOM 1146 O O . GLN A 1 141 ? -5.095 9.677 -2.850 1.00 89.00 141 GLN A O 1
ATOM 1151 N N . ALA A 1 142 ? -4.187 11.450 -3.875 1.00 92.81 142 ALA A N 1
ATOM 1152 C CA . ALA A 1 142 ? -4.382 12.354 -2.745 1.00 92.81 142 ALA A CA 1
ATOM 1153 C C . ALA A 1 142 ? -5.873 12.535 -2.419 1.00 92.81 142 ALA A C 1
ATOM 1155 O O . ALA A 1 142 ? -6.262 12.449 -1.254 1.00 92.81 142 AL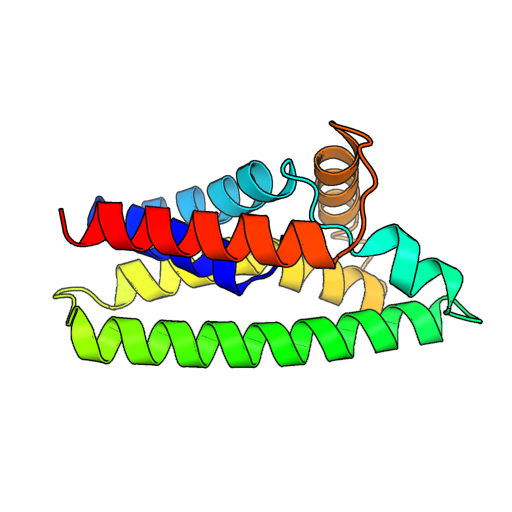A A O 1
ATOM 1156 N N . ALA A 1 143 ? -6.716 12.716 -3.441 1.00 94.44 143 ALA A N 1
ATOM 1157 C CA . ALA A 1 143 ? -8.166 12.789 -3.279 1.00 94.44 143 ALA A CA 1
ATOM 1158 C C . ALA A 1 143 ? -8.742 11.481 -2.713 1.00 94.44 143 ALA A C 1
ATOM 1160 O O . ALA A 1 143 ? -9.573 11.512 -1.807 1.00 94.44 143 ALA A O 1
ATOM 1161 N N . PHE A 1 144 ? -8.264 10.334 -3.199 1.00 95.00 144 PHE A N 1
ATOM 1162 C CA . PHE A 1 144 ? -8.674 9.023 -2.712 1.00 95.00 144 PHE A CA 1
ATOM 1163 C C . PHE A 1 144 ? -8.277 8.804 -1.247 1.00 95.00 144 PHE A C 1
ATOM 1165 O O . PHE A 1 144 ? -9.115 8.407 -0.442 1.00 95.00 144 PHE A O 1
ATOM 1172 N N . ILE A 1 145 ? -7.036 9.122 -0.866 1.00 95.75 145 ILE A N 1
ATOM 1173 C CA . ILE A 1 145 ? -6.574 9.045 0.527 1.00 95.75 145 ILE A CA 1
ATOM 1174 C C . ILE A 1 145 ? -7.434 9.944 1.417 1.00 95.75 145 ILE A C 1
ATOM 1176 O O . ILE A 1 145 ? -7.911 9.487 2.452 1.00 95.75 145 ILE A O 1
ATOM 1180 N N . ALA A 1 146 ? -7.687 11.190 1.006 1.00 96.88 146 ALA A N 1
ATOM 1181 C CA . ALA A 1 146 ? -8.535 12.109 1.760 1.00 96.88 146 ALA A CA 1
ATOM 1182 C C . ALA A 1 146 ? -9.957 11.557 1.949 1.00 96.88 146 ALA A C 1
ATOM 1184 O O . ALA A 1 146 ? -10.497 11.637 3.050 1.00 96.88 146 ALA A O 1
ATOM 1185 N N . LEU A 1 147 ? -10.533 10.942 0.911 1.00 97.19 147 LEU A N 1
ATOM 1186 C CA . LEU A 1 147 ? -11.833 10.277 0.987 1.00 97.19 147 LEU A CA 1
ATOM 1187 C C . LEU A 1 147 ? -11.815 9.093 1.964 1.00 97.19 147 LEU A C 1
ATOM 1189 O O . LEU A 1 147 ? -12.716 8.985 2.790 1.00 97.19 147 LEU A O 1
ATOM 1193 N N . MET A 1 148 ? -10.802 8.222 1.908 1.00 97.50 148 MET A N 1
ATOM 1194 C CA . MET A 1 148 ? -10.692 7.085 2.831 1.00 97.50 148 MET A CA 1
ATOM 1195 C C . MET A 1 148 ? -10.595 7.556 4.282 1.00 97.50 148 MET A C 1
ATOM 1197 O O . MET A 1 148 ? -11.306 7.039 5.136 1.00 97.50 148 MET A O 1
ATOM 1201 N N . LEU A 1 149 ? -9.768 8.570 4.559 1.00 97.25 149 LEU A N 1
ATOM 1202 C CA . LEU A 1 149 ? -9.667 9.158 5.895 1.00 97.25 149 LEU A CA 1
ATOM 1203 C C . LEU A 1 149 ? -11.010 9.774 6.313 1.00 97.25 149 LEU A C 1
ATOM 1205 O O . LEU A 1 149 ? -11.499 9.483 7.399 1.00 97.25 149 LEU A O 1
ATOM 1209 N N . PHE A 1 150 ? -11.666 10.546 5.445 1.00 97.62 150 PHE A N 1
ATOM 1210 C CA . PHE A 1 150 ? -12.989 11.102 5.737 1.00 97.62 150 PHE A CA 1
ATOM 1211 C C . PHE A 1 150 ? -13.996 10.019 6.166 1.00 97.62 150 PHE A C 1
ATOM 1213 O O . PHE A 1 150 ? -14.683 10.209 7.163 1.00 97.62 150 PHE A O 1
ATOM 1220 N N . LEU A 1 151 ? -14.022 8.869 5.484 1.00 97.44 151 LEU A N 1
ATOM 1221 C CA . LEU A 1 151 ? -14.892 7.725 5.805 1.00 97.44 151 LEU A CA 1
ATOM 1222 C C . LEU A 1 151 ? -14.489 6.939 7.069 1.00 97.44 151 LEU A C 1
ATOM 1224 O O . LEU A 1 151 ? -15.264 6.116 7.555 1.00 97.44 151 LEU A O 1
ATOM 1228 N N . ILE A 1 152 ? -13.265 7.121 7.571 1.00 96.94 152 ILE A N 1
ATOM 1229 C CA . ILE A 1 152 ? -12.814 6.511 8.831 1.00 96.94 152 ILE A CA 1
ATOM 1230 C C . ILE A 1 152 ? -13.303 7.330 10.029 1.00 96.94 152 ILE A C 1
ATOM 1232 O O . ILE A 1 152 ? -13.699 6.749 11.039 1.00 96.94 152 ILE A O 1
ATOM 1236 N N . TRP A 1 153 ? -13.263 8.661 9.928 1.00 95.56 153 TRP A N 1
ATOM 1237 C CA . TRP A 1 153 ? -13.618 9.571 11.026 1.00 95.56 153 TRP A CA 1
ATOM 1238 C C . TRP A 1 153 ? -15.073 10.066 11.011 1.00 95.56 153 TRP A C 1
ATOM 1240 O O . TRP A 1 153 ? -15.458 10.773 11.941 1.00 95.56 153 TRP A O 1
ATOM 1250 N N . ASN A 1 154 ? -15.871 9.701 10.004 1.00 93.19 154 ASN A N 1
ATOM 1251 C CA . ASN A 1 154 ? -17.311 9.988 9.919 1.00 93.19 154 ASN A CA 1
ATOM 1252 C C . ASN A 1 154 ? -18.103 8.692 9.733 1.00 93.19 154 ASN A C 1
ATOM 1254 O O . ASN A 1 154 ? -19.210 8.607 10.306 1.00 93.19 154 ASN A O 1
#